Protein AF-A0A820NAS0-F1 (afdb_monomer)

pLDDT: mean 92.37, std 5.45, range [74.38, 97.69]

Radius of gyration: 17.06 Å; Cα contacts (8 Å, |Δi|>4): 99; chains: 1; bounding box: 38×30×44 Å

Secondary structure (DSSP, 8-state):
-HHHHHHHHHTSTTTS--GGGTT-HHHHHHHHHHTTTSS----EEEEE---S-TT--SS-TT---SHHHHHHHHH----TTTTSPEEEE--TT----S-PPGGG--------SSS----

Nearest PDB structures (foldseek):
  7jm5-assembly2_B  TM=9.654E-01  e=9.439E-09  Homo sapiens
  7jm5-assembly1_A  TM=9.600E-01  e=1.515E-08  Homo sapiens
  6cg1-assembly2_B  TM=9.622E-01  e=4.175E-08  Homo sapiens
  5f2w-assembly1_A  TM=9.639E-01  e=5.113E-08  Homo sapiens
  4lxl-assembly1_A  TM=9.499E-01  e=4.467E-08  Homo sapiens

Mean predicted aligned error: 4.17 Å

InterPro domains:
  IPR003347 JmjC domain [PF02373] (86-119)
  IPR003347 JmjC domain [PS51184] (53-119)

Organism: NCBI:txid433720

Solvent-accessible surface area (backbone atoms only — not comparable to full-atom values): 7901 Å² total; per-residue (Å²): 114,66,66,63,52,50,56,55,51,37,65,32,91,90,34,38,64,61,74,95,42,68,87,39,65,70,59,42,53,51,52,46,68,78,37,62,86,60,74,80,56,67,63,50,60,81,38,80,47,76,90,72,58,94,83,53,84,70,91,25,78,62,62,72,82,48,80,59,47,44,39,35,76,77,68,71,48,83,45,88,64,75,54,35,32,56,38,72,49,78,37,48,81,46,80,83,76,97,76,77,50,79,93,72,47,89,85,86,86,81,86,88,75,83,78,90,82,87,131

Sequence (119 aa):
HLFNQFQKLSSTNRYITPPSISRDVLKLEKKYWDNLTSIAPIYGADVSGSFYDKNQNIWNVNNLGTILNDLETEYGTKIEGVNTAYLYFGMWKATFAWHTEDMDLYSINYLHFGAPKQW

Foldseek 3Di:
DVVVVLVVVLCDPLFDQPPVCQPPVVVLVVVLVVCLVPRDFDKPWQAFDAPDDPPPPPPGQQCPPDVQCCCCVVVVDDDRVRNTDIDIDDHRSDDDDDDADVVNDDDDDDDPDDGDDDD

Structure (mmCIF, N/CA/C/O backbone):
d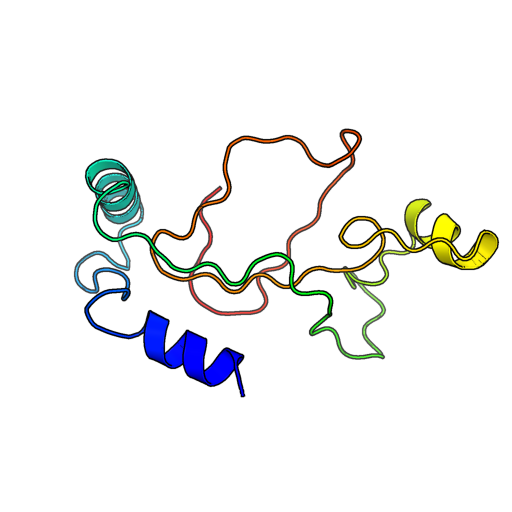ata_AF-A0A820NAS0-F1
#
_entry.id   AF-A0A820NAS0-F1
#
loop_
_atom_site.group_PDB
_atom_site.id
_atom_site.type_symbol
_atom_site.label_atom_id
_atom_site.label_alt_id
_atom_site.label_comp_id
_atom_site.label_asym_id
_atom_site.label_entity_id
_atom_site.label_seq_id
_atom_site.pdbx_PDB_ins_code
_atom_site.Cartn_x
_atom_site.Cartn_y
_atom_site.Cartn_z
_atom_site.occupancy
_atom_site.B_iso_or_equiv
_atom_site.auth_seq_id
_atom_site.auth_comp_id
_atom_site.auth_asym_id
_atom_site.auth_atom_id
_atom_site.pdbx_PDB_model_num
ATOM 1 N N . HIS A 1 1 ? 6.927 -16.711 4.937 1.00 75.12 1 HIS A N 1
ATOM 2 C CA . HIS A 1 1 ? 7.221 -17.501 3.716 1.00 75.12 1 HIS A CA 1
ATOM 3 C C . HIS A 1 1 ? 6.747 -16.784 2.447 1.00 75.12 1 HIS A C 1
ATOM 5 O O . HIS A 1 1 ? 7.579 -16.534 1.586 1.00 75.12 1 HIS A O 1
ATOM 11 N N . LEU A 1 2 ? 5.470 -16.379 2.360 1.00 83.75 2 LEU A N 1
ATOM 12 C CA . LEU A 1 2 ? 4.901 -15.656 1.206 1.00 83.75 2 LEU A CA 1
ATOM 13 C C . LEU A 1 2 ? 5.612 -14.330 0.883 1.00 83.75 2 LEU A C 1
ATOM 15 O O . LEU A 1 2 ? 5.981 -14.113 -0.265 1.00 8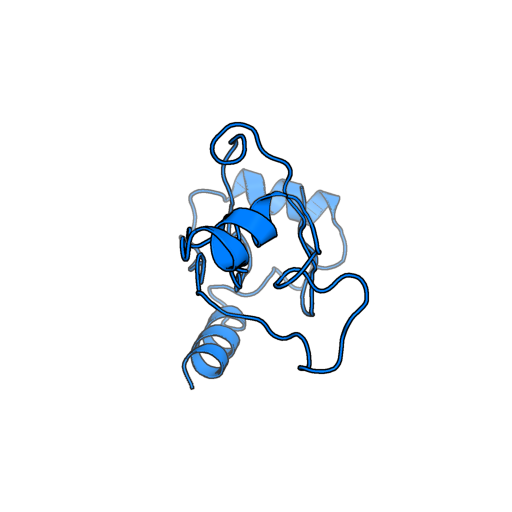3.75 2 LEU A O 1
ATOM 19 N N . PHE A 1 3 ? 5.909 -13.499 1.890 1.00 89.62 3 PHE A N 1
ATOM 20 C CA . PHE A 1 3 ? 6.659 -12.249 1.688 1.00 89.62 3 PHE A CA 1
ATOM 21 C C . PHE A 1 3 ? 8.007 -12.470 0.978 1.00 89.62 3 PHE A C 1
ATOM 23 O O . PHE A 1 3 ? 8.320 -11.791 0.007 1.00 89.62 3 PHE A O 1
ATOM 30 N N . ASN A 1 4 ? 8.777 -13.484 1.387 1.00 93.12 4 ASN A N 1
ATOM 31 C CA . ASN A 1 4 ? 10.070 -13.786 0.765 1.00 93.12 4 ASN A CA 1
ATOM 32 C C . ASN A 1 4 ? 9.919 -14.227 -0.699 1.00 93.12 4 ASN A C 1
ATOM 34 O O . ASN A 1 4 ? 10.806 -13.971 -1.511 1.00 93.12 4 ASN A O 1
ATOM 38 N N . GLN A 1 5 ? 8.824 -14.908 -1.050 1.00 95.50 5 GLN A N 1
ATOM 39 C CA . GLN A 1 5 ? 8.535 -15.258 -2.442 1.00 95.50 5 GLN A CA 1
ATOM 40 C C . GLN A 1 5 ? 8.157 -14.010 -3.251 1.00 95.50 5 GLN A C 1
ATOM 42 O O . GLN A 1 5 ? 8.688 -13.815 -4.344 1.00 95.50 5 GLN A O 1
ATOM 47 N N . PHE A 1 6 ? 7.317 -13.136 -2.686 1.00 96.19 6 PHE A N 1
ATOM 48 C CA . PHE A 1 6 ? 6.939 -11.860 -3.295 1.00 96.19 6 PHE A CA 1
ATOM 49 C C . PHE A 1 6 ? 8.163 -10.971 -3.556 1.00 96.19 6 PHE A C 1
ATOM 51 O O . PHE A 1 6 ? 8.352 -10.499 -4.673 1.00 96.19 6 PHE A O 1
ATOM 58 N N . GLN A 1 7 ? 9.046 -10.817 -2.566 1.00 96.25 7 GLN A N 1
ATOM 59 C CA . GLN A 1 7 ? 10.272 -10.022 -2.680 1.00 96.25 7 GLN A CA 1
ATOM 60 C C . GLN A 1 7 ? 11.224 -10.564 -3.761 1.00 96.25 7 GLN A C 1
ATOM 62 O O . GLN A 1 7 ? 11.851 -9.803 -4.504 1.00 96.25 7 GLN A O 1
ATOM 67 N N . LYS A 1 8 ? 11.341 -11.893 -3.877 1.00 96.94 8 LYS A N 1
ATOM 68 C CA . LYS A 1 8 ? 12.117 -12.519 -4.959 1.00 96.94 8 LYS A CA 1
ATOM 69 C C . LYS A 1 8 ? 11.499 -12.212 -6.320 1.00 96.94 8 LYS A C 1
ATOM 71 O O . LYS A 1 8 ? 12.225 -11.853 -7.243 1.00 96.94 8 LYS A O 1
ATOM 76 N N . LEU A 1 9 ? 10.175 -12.312 -6.436 1.00 96.88 9 LEU A N 1
ATOM 77 C CA . LEU A 1 9 ? 9.447 -12.046 -7.674 1.00 96.88 9 LEU A CA 1
ATOM 78 C C . LEU A 1 9 ? 9.579 -10.584 -8.120 1.00 96.88 9 LEU A C 1
ATOM 80 O O . LEU A 1 9 ? 9.887 -10.333 -9.288 1.00 96.88 9 LEU A O 1
ATOM 84 N N . SER A 1 10 ? 9.426 -9.637 -7.190 1.00 96.75 10 SER A N 1
ATOM 85 C CA . SER A 1 10 ? 9.540 -8.195 -7.453 1.00 96.75 10 SER A CA 1
ATOM 86 C C . SER A 1 10 ? 10.937 -7.776 -7.920 1.00 96.75 10 SER A C 1
ATOM 88 O O . SER A 1 10 ? 11.094 -6.715 -8.514 1.00 96.75 10 SER A O 1
ATOM 90 N N . SER A 1 11 ? 11.950 -8.608 -7.669 1.00 96.00 11 SER A N 1
ATOM 91 C CA . SER A 1 11 ? 13.344 -8.360 -8.050 1.00 96.00 11 SER A CA 1
ATOM 92 C C . SER A 1 11 ? 13.736 -9.016 -9.383 1.00 96.00 11 SER A C 1
ATOM 94 O O . SER A 1 11 ? 14.874 -8.882 -9.825 1.00 96.00 11 SER A O 1
ATOM 96 N N . THR A 1 12 ? 12.825 -9.746 -10.036 1.00 97.25 12 THR A N 1
ATOM 97 C CA . THR A 1 12 ? 13.089 -10.361 -11.348 1.00 97.25 12 THR A CA 1
ATOM 98 C C . THR A 1 12 ? 13.099 -9.317 -12.464 1.00 97.25 12 THR A C 1
ATOM 100 O O . THR A 1 12 ? 12.388 -8.320 -12.387 1.00 97.25 12 THR A O 1
ATOM 103 N N . ASN A 1 13 ? 13.807 -9.581 -13.569 1.00 94.94 13 ASN A N 1
ATOM 104 C CA . ASN A 1 13 ? 13.861 -8.678 -14.734 1.00 94.94 13 ASN A CA 1
ATOM 105 C C . ASN A 1 13 ? 12.481 -8.282 -15.290 1.00 94.94 13 ASN A C 1
ATOM 107 O O . ASN A 1 13 ? 12.355 -7.248 -15.938 1.00 94.94 13 ASN A O 1
ATOM 111 N N . ARG A 1 14 ? 11.452 -9.103 -15.049 1.00 94.94 14 ARG A N 1
ATOM 112 C CA . ARG A 1 14 ? 10.074 -8.836 -15.471 1.00 94.94 14 ARG A CA 1
ATOM 113 C C . ARG A 1 14 ? 9.392 -7.740 -14.646 1.00 94.94 14 ARG A C 1
ATOM 115 O O . ARG A 1 14 ? 8.563 -7.024 -15.196 1.00 94.94 14 ARG A O 1
ATOM 122 N N . TYR A 1 15 ? 9.708 -7.642 -13.354 1.00 96.50 15 TYR A N 1
ATOM 123 C CA . TYR A 1 15 ? 8.990 -6.798 -12.389 1.00 96.50 15 TYR A CA 1
ATOM 124 C C . TYR A 1 15 ? 9.875 -5.774 -11.676 1.00 96.50 15 TYR A C 1
ATOM 126 O O . TYR A 1 15 ? 9.361 -4.951 -10.926 1.00 96.50 15 TYR A O 1
ATOM 134 N N . ILE A 1 16 ? 11.189 -5.809 -11.883 1.00 96.06 16 ILE A N 1
ATOM 135 C CA . ILE A 1 16 ? 12.104 -4.858 -11.264 1.00 96.06 16 ILE A CA 1
ATOM 136 C C . ILE A 1 16 ? 11.876 -3.445 -11.814 1.00 96.06 16 ILE A C 1
ATOM 138 O O . ILE A 1 16 ? 11.636 -3.244 -13.008 1.00 96.06 16 ILE A O 1
ATOM 142 N N . THR A 1 17 ? 12.002 -2.445 -10.943 1.00 96.25 17 THR A N 1
ATOM 143 C CA . THR A 1 17 ? 12.057 -1.040 -11.355 1.00 96.25 17 THR A CA 1
ATOM 144 C C . THR A 1 17 ? 13.229 -0.838 -12.323 1.00 96.25 17 THR A C 1
ATOM 146 O O . THR A 1 17 ? 14.335 -1.279 -12.005 1.00 96.25 17 THR A O 1
ATOM 149 N N . PRO A 1 18 ? 13.046 -0.159 -13.473 1.00 95.00 18 PRO A N 1
ATOM 150 C CA . PRO A 1 18 ? 14.115 0.060 -14.445 1.00 95.00 18 PRO A CA 1
ATOM 151 C C . PRO A 1 18 ? 15.361 0.705 -13.802 1.00 95.00 18 PRO A C 1
ATOM 153 O O . PRO A 1 18 ? 15.315 1.886 -13.442 1.00 95.00 18 PRO A O 1
ATOM 156 N N . PRO A 1 19 ? 16.491 -0.022 -13.664 1.00 93.94 19 PRO A N 1
ATOM 157 C CA . PRO A 1 19 ? 17.608 0.450 -12.842 1.00 93.94 19 PRO A CA 1
ATOM 158 C C . PRO A 1 19 ? 18.227 1.754 -13.355 1.00 93.94 19 PRO A C 1
ATOM 160 O O . PRO A 1 19 ? 18.574 2.628 -12.561 1.00 93.94 19 PRO A O 1
ATOM 163 N N . SER A 1 20 ? 18.285 1.920 -14.681 1.00 95.25 20 SER A N 1
ATOM 164 C CA . SER A 1 20 ? 18.894 3.071 -15.362 1.00 95.25 20 SER A CA 1
ATOM 165 C C . SER A 1 20 ? 18.213 4.411 -15.085 1.00 95.25 20 SER A C 1
ATOM 167 O O . SER A 1 20 ? 18.848 5.451 -15.234 1.00 95.25 20 SER A O 1
ATOM 169 N N . ILE A 1 21 ? 16.941 4.399 -14.683 1.00 95.50 21 ILE A N 1
ATOM 170 C CA . ILE A 1 21 ? 16.161 5.610 -14.387 1.00 95.50 21 ILE A CA 1
ATOM 171 C C . ILE A 1 21 ? 15.630 5.628 -12.953 1.00 95.50 21 ILE A C 1
ATOM 173 O O . ILE A 1 21 ? 14.905 6.539 -12.587 1.00 95.50 21 ILE A O 1
ATOM 177 N N . SER A 1 22 ? 16.013 4.656 -12.121 1.00 93.06 22 SER A N 1
ATOM 178 C CA . SER A 1 22 ? 15.450 4.442 -10.779 1.00 93.06 22 SER A CA 1
ATOM 179 C C . SER A 1 22 ? 15.582 5.627 -9.808 1.00 93.06 22 SER A C 1
ATOM 181 O O . SER A 1 22 ? 14.856 5.685 -8.822 1.00 93.06 22 SER A O 1
ATOM 183 N N . ARG A 1 23 ? 16.497 6.569 -10.073 1.00 93.94 23 ARG A N 1
ATOM 184 C CA . ARG A 1 23 ? 16.723 7.780 -9.263 1.00 93.94 23 ARG A CA 1
ATOM 185 C C . ARG A 1 23 ? 16.102 9.048 -9.857 1.00 93.94 23 ARG A C 1
ATOM 187 O O . ARG A 1 23 ? 16.199 10.105 -9.246 1.00 93.94 23 ARG A O 1
ATOM 194 N N . ASP A 1 24 ? 15.511 8.959 -11.045 1.00 96.88 24 ASP A N 1
ATOM 195 C CA . ASP A 1 24 ? 14.920 10.088 -11.764 1.00 96.88 24 ASP A CA 1
ATOM 196 C C . ASP A 1 24 ? 13.396 9.947 -11.745 1.00 96.88 24 ASP A C 1
ATOM 198 O O . ASP A 1 24 ? 12.811 9.189 -12.523 1.00 96.88 24 ASP A O 1
ATOM 202 N N . VAL A 1 25 ? 12.764 10.656 -10.808 1.00 95.69 25 VAL A N 1
ATOM 203 C CA . VAL A 1 25 ? 11.325 10.546 -10.536 1.00 95.69 25 VAL A CA 1
ATOM 204 C C . VAL A 1 25 ? 10.494 10.895 -11.770 1.00 95.69 25 VAL A C 1
ATOM 206 O O . VAL A 1 25 ? 9.587 10.145 -12.112 1.00 95.69 25 VAL A O 1
ATOM 209 N N . LEU A 1 26 ? 10.849 11.958 -12.498 1.00 97.31 26 LEU A N 1
ATOM 210 C CA . LEU A 1 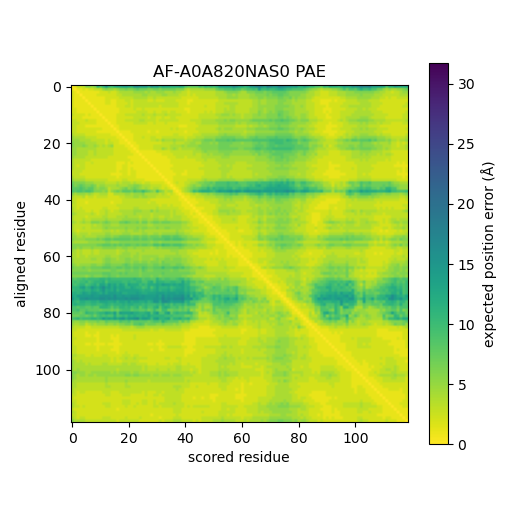26 ? 10.105 12.393 -13.686 1.00 97.31 26 LEU A CA 1
ATOM 211 C C . LEU A 1 26 ? 10.209 11.372 -14.825 1.00 97.31 26 LEU A C 1
ATOM 213 O O . LEU A 1 26 ? 9.233 11.102 -15.529 1.00 97.31 26 LEU A O 1
ATOM 217 N N . LYS A 1 27 ? 11.383 10.754 -15.008 1.00 97.69 27 LYS A N 1
ATOM 218 C CA . LYS A 1 27 ? 11.527 9.669 -15.991 1.00 97.69 27 LYS A CA 1
ATOM 219 C C . LYS A 1 27 ? 10.781 8.408 -15.572 1.00 97.69 27 LYS A C 1
ATOM 221 O O . LYS A 1 27 ? 10.245 7.731 -16.449 1.00 97.69 27 LYS A O 1
ATOM 226 N N . LEU A 1 28 ? 10.751 8.077 -14.280 1.00 97.00 28 LEU A N 1
ATOM 227 C CA . LEU A 1 28 ? 9.968 6.948 -13.772 1.00 97.00 28 LEU A CA 1
ATOM 228 C C . LEU A 1 28 ? 8.470 7.174 -13.952 1.00 97.00 28 LEU A C 1
ATOM 230 O O . LEU A 1 28 ? 7.797 6.277 -14.450 1.00 97.00 28 LEU A O 1
ATOM 234 N N . GLU A 1 29 ? 7.967 8.357 -13.612 1.00 97.56 29 GLU A N 1
ATOM 235 C CA . GLU A 1 29 ? 6.565 8.727 -13.807 1.00 97.56 29 GLU A CA 1
ATOM 236 C C . GLU A 1 29 ? 6.172 8.604 -15.282 1.00 97.56 29 GLU A C 1
ATOM 238 O O . GLU A 1 29 ? 5.230 7.885 -15.620 1.00 97.56 29 GLU A O 1
ATOM 243 N N . LYS A 1 30 ? 6.958 9.207 -16.182 1.00 97.38 30 LYS A N 1
ATOM 244 C CA . LYS A 1 30 ? 6.736 9.069 -17.625 1.00 97.38 30 LYS A CA 1
ATOM 245 C C . LYS A 1 30 ? 6.727 7.598 -18.057 1.00 97.38 30 LYS A C 1
ATOM 247 O O . LYS A 1 30 ? 5.815 7.156 -18.747 1.00 97.38 30 LYS A O 1
ATOM 252 N N . LYS A 1 31 ? 7.720 6.813 -17.621 1.00 96.50 31 LYS A N 1
ATOM 253 C CA . LYS A 1 31 ? 7.830 5.377 -17.933 1.00 96.50 31 LYS A CA 1
ATOM 254 C C . LYS A 1 31 ? 6.608 4.591 -17.448 1.00 96.50 31 LYS A C 1
ATOM 256 O O . LYS A 1 31 ? 6.187 3.669 -18.151 1.00 96.50 31 LYS A O 1
ATOM 261 N N . TYR A 1 32 ? 6.097 4.909 -16.259 1.00 96.62 32 TYR A N 1
ATOM 262 C CA . TYR A 1 32 ? 4.918 4.282 -15.669 1.00 96.62 32 TYR A CA 1
ATOM 263 C C . TYR A 1 32 ? 3.686 4.517 -16.547 1.00 96.62 32 TYR A C 1
ATOM 265 O O . TYR A 1 32 ? 3.067 3.541 -16.974 1.00 96.62 32 TYR A O 1
ATOM 273 N N . TRP A 1 33 ? 3.398 5.776 -16.892 1.00 96.81 33 TRP A N 1
ATOM 274 C CA . TRP A 1 33 ? 2.243 6.130 -17.720 1.00 96.81 33 TRP A CA 1
ATOM 275 C C . TRP A 1 33 ? 2.351 5.591 -19.151 1.00 96.81 33 TRP A C 1
ATOM 277 O O . TRP A 1 33 ? 1.391 5.002 -19.646 1.00 96.81 33 TRP A O 1
ATOM 287 N N . ASP A 1 34 ? 3.532 5.673 -19.773 1.00 96.31 34 ASP A N 1
ATOM 288 C CA . ASP A 1 34 ? 3.778 5.159 -21.131 1.00 96.31 34 ASP A CA 1
ATOM 289 C C . ASP A 1 34 ? 3.556 3.636 -21.244 1.00 96.31 34 ASP A C 1
ATOM 291 O O . ASP A 1 34 ? 3.326 3.115 -22.334 1.00 96.31 34 ASP A O 1
ATOM 295 N N . ASN A 1 35 ? 3.669 2.892 -20.137 1.00 92.88 35 ASN A N 1
ATOM 296 C CA . ASN A 1 35 ? 3.670 1.425 -20.137 1.00 92.88 35 ASN A CA 1
ATOM 297 C C . ASN A 1 35 ? 2.646 0.819 -19.177 1.00 92.88 35 ASN A C 1
ATOM 299 O O . ASN A 1 35 ? 2.815 -0.336 -18.776 1.00 92.88 35 ASN A O 1
ATOM 303 N N . LEU A 1 36 ? 1.607 1.560 -18.785 1.00 88.19 36 LEU A N 1
ATOM 304 C CA . LEU A 1 36 ? 0.673 1.136 -17.738 1.00 88.19 36 LEU A CA 1
ATOM 305 C C . LEU A 1 36 ? 0.079 -0.258 -18.010 1.00 88.19 36 LEU A C 1
ATOM 307 O O . LEU A 1 36 ? 0.104 -1.121 -17.133 1.00 88.19 36 LEU A O 1
ATOM 311 N N . THR A 1 37 ? -0.328 -0.531 -19.250 1.00 89.69 37 THR A N 1
ATOM 312 C CA . THR A 1 37 ? -0.924 -1.811 -19.677 1.00 89.69 37 THR A CA 1
ATOM 313 C C . THR A 1 37 ? 0.103 -2.911 -19.984 1.00 89.69 37 THR A C 1
ATOM 315 O O . THR A 1 37 ? -0.246 -4.089 -20.062 1.00 89.69 37 THR A O 1
ATOM 318 N N . SER A 1 38 ? 1.384 -2.562 -20.123 1.00 88.50 38 SER A N 1
ATOM 319 C CA . SER A 1 38 ? 2.460 -3.495 -20.475 1.00 88.50 38 SER A CA 1
ATOM 320 C C . SER A 1 38 ? 2.979 -4.233 -19.246 1.00 88.50 38 SER A C 1
ATOM 322 O O . SER A 1 38 ? 3.632 -3.619 -18.411 1.00 88.50 38 SER A O 1
ATOM 324 N N . ILE A 1 39 ? 2.771 -5.550 -19.163 1.00 89.56 39 ILE A N 1
ATOM 325 C CA . ILE A 1 39 ? 3.089 -6.387 -17.989 1.00 89.56 39 ILE A CA 1
ATOM 326 C C . ILE A 1 39 ? 2.284 -5.930 -16.762 1.00 89.56 39 ILE A C 1
ATOM 328 O O . ILE A 1 39 ? 2.581 -4.916 -16.125 1.00 89.56 39 ILE A O 1
ATOM 332 N N . ALA A 1 40 ? 1.265 -6.718 -16.420 1.00 93.88 40 ALA A N 1
ATOM 333 C CA . ALA A 1 40 ? 0.480 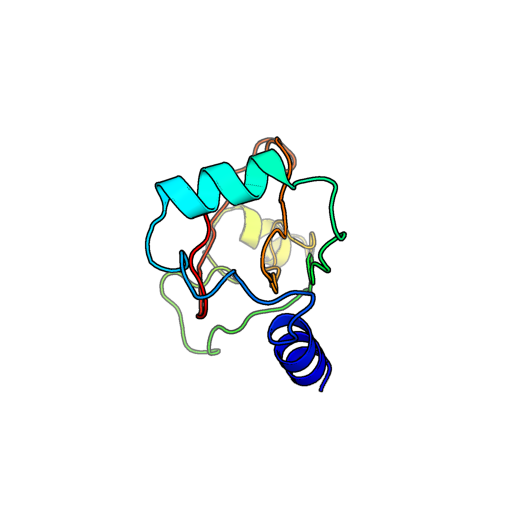-6.512 -15.212 1.00 93.88 40 ALA A CA 1
ATOM 334 C C . ALA A 1 40 ? 1.343 -6.805 -13.968 1.00 93.88 40 ALA A C 1
ATOM 336 O O . ALA A 1 40 ? 1.899 -7.906 -13.881 1.00 93.88 40 ALA A O 1
ATOM 337 N N . PRO A 1 41 ? 1.493 -5.850 -13.035 1.00 95.62 41 PRO A N 1
ATOM 338 C CA . PRO A 1 41 ? 2.181 -6.078 -11.770 1.00 95.62 41 PRO A CA 1
ATOM 339 C C . PRO A 1 41 ? 1.331 -6.960 -10.848 1.00 95.62 41 PRO A C 1
ATOM 341 O O . PRO A 1 41 ? 0.123 -7.097 -11.034 1.00 95.62 41 PRO A O 1
ATOM 344 N N . ILE A 1 42 ? 1.960 -7.528 -9.822 1.00 96.19 42 ILE A N 1
ATOM 345 C CA . ILE A 1 42 ? 1.255 -8.211 -8.733 1.00 96.19 42 ILE A CA 1
ATOM 346 C C . ILE A 1 42 ? 1.273 -7.291 -7.517 1.00 96.19 42 ILE A C 1
ATOM 348 O O . ILE A 1 42 ? 2.316 -6.735 -7.179 1.00 96.19 42 ILE A O 1
ATOM 352 N N . TYR A 1 43 ? 0.134 -7.146 -6.848 1.00 95.75 43 TYR A N 1
ATOM 353 C CA . TYR A 1 43 ? 0.011 -6.303 -5.666 1.00 95.75 43 TYR A CA 1
ATOM 354 C C . TYR A 1 43 ? -0.507 -7.135 -4.493 1.00 95.75 43 TYR A C 1
ATOM 356 O O . TYR A 1 43 ? -1.591 -7.706 -4.573 1.00 95.75 43 TYR A O 1
ATOM 364 N N . GLY A 1 44 ? 0.294 -7.258 -3.430 1.00 94.62 44 GLY A N 1
ATOM 365 C CA . GLY A 1 44 ? -0.121 -7.921 -2.193 1.00 94.62 44 GLY A CA 1
ATOM 366 C C . GLY A 1 44 ? -0.871 -6.937 -1.305 1.00 94.62 44 GLY A C 1
ATOM 367 O O . GLY A 1 44 ? -0.293 -6.450 -0.338 1.00 94.62 44 GLY A O 1
ATOM 368 N N . ALA A 1 45 ? -2.089 -6.583 -1.703 1.00 93.12 45 ALA A N 1
ATOM 369 C CA . ALA A 1 45 ? -2.948 -5.631 -1.006 1.00 93.12 45 ALA A CA 1
ATOM 370 C C . ALA A 1 45 ? -3.826 -6.309 0.056 1.00 93.12 45 ALA A C 1
ATOM 372 O O . ALA A 1 45 ? -3.981 -7.531 0.036 1.00 93.12 45 ALA A O 1
ATOM 373 N N . ASP A 1 46 ? -4.375 -5.491 0.957 1.00 90.94 46 ASP A N 1
ATOM 374 C CA . ASP A 1 46 ? -5.441 -5.848 1.905 1.00 90.94 46 ASP A CA 1
ATOM 375 C C . ASP A 1 46 ? -5.106 -7.061 2.787 1.00 90.94 46 ASP A C 1
ATOM 377 O O . ASP A 1 46 ? -5.937 -7.916 3.091 1.00 90.94 46 ASP A O 1
ATOM 381 N N . VAL A 1 47 ? -3.839 -7.162 3.200 1.00 91.88 47 VAL A N 1
ATOM 382 C CA . VAL A 1 47 ? -3.391 -8.217 4.111 1.00 91.88 47 VAL A CA 1
ATOM 383 C C . VAL A 1 47 ? -3.614 -7.750 5.545 1.00 91.88 47 VAL A C 1
ATOM 385 O O . VAL A 1 47 ? -2.862 -6.905 6.031 1.00 91.88 47 VAL A O 1
ATOM 388 N N . SER A 1 48 ? -4.613 -8.306 6.237 1.00 91.12 48 SER A N 1
ATOM 389 C CA . SER A 1 48 ? -4.881 -7.994 7.648 1.00 91.12 48 SER A CA 1
ATOM 390 C C . SER A 1 48 ? -3.640 -8.238 8.511 1.00 91.12 48 SER A C 1
ATOM 392 O O . SER A 1 48 ? -3.079 -9.341 8.527 1.00 91.12 48 SER A O 1
ATOM 394 N N . GLY A 1 49 ? -3.194 -7.214 9.240 1.00 91.38 49 GLY A N 1
ATOM 395 C CA . GLY A 1 49 ? -2.045 -7.333 10.132 1.00 91.38 49 GLY A CA 1
ATOM 396 C C . GLY A 1 49 ? -1.309 -6.023 10.386 1.00 91.38 49 GLY A C 1
ATOM 397 O O . GLY A 1 49 ? -1.632 -4.970 9.852 1.00 91.38 49 GLY A O 1
ATOM 398 N N . SER A 1 50 ? -0.273 -6.102 11.218 1.00 92.94 50 SER A N 1
ATOM 399 C CA . SER A 1 50 ? 0.558 -4.958 11.584 1.00 92.94 50 SER A CA 1
ATOM 400 C C . SER A 1 50 ? 2.005 -5.390 11.802 1.00 92.94 50 SER A C 1
ATOM 402 O O . SER A 1 50 ? 2.263 -6.479 12.316 1.00 92.94 50 SER A O 1
ATOM 404 N N . PHE A 1 51 ? 2.947 -4.525 11.420 1.00 93.50 51 PHE A N 1
ATOM 405 C CA . PHE A 1 51 ? 4.372 -4.672 11.737 1.00 93.50 51 PHE A CA 1
ATOM 406 C C . PHE A 1 51 ? 4.804 -3.856 12.959 1.00 93.50 51 PHE A C 1
ATOM 408 O O . PHE A 1 51 ? 5.990 -3.818 13.275 1.00 93.50 51 PHE A O 1
ATOM 415 N N . TYR A 1 52 ? 3.869 -3.189 13.634 1.00 94.56 52 TYR A N 1
ATOM 416 C CA . TYR A 1 52 ? 4.170 -2.458 14.857 1.00 94.56 52 TYR A CA 1
ATOM 417 C C . TYR A 1 52 ? 4.460 -3.421 16.010 1.00 94.56 52 TYR A C 1
ATOM 419 O O . TYR A 1 52 ? 3.734 -4.396 16.224 1.00 94.56 52 TYR A O 1
ATOM 427 N N . ASP A 1 53 ? 5.493 -3.110 16.790 1.00 93.75 53 ASP A N 1
ATOM 428 C CA . ASP A 1 53 ? 5.757 -3.812 18.040 1.00 93.75 53 ASP A CA 1
ATOM 429 C C . ASP A 1 53 ? 4.621 -3.580 19.044 1.00 93.75 53 ASP A C 1
ATOM 431 O O . ASP A 1 53 ? 3.995 -2.518 19.090 1.00 93.75 53 ASP A O 1
ATOM 435 N N . LYS A 1 54 ? 4.373 -4.572 19.905 1.00 88.69 54 LYS A N 1
ATOM 436 C CA . LYS A 1 54 ? 3.272 -4.531 20.886 1.00 88.69 54 LYS A CA 1
ATOM 437 C C . LYS A 1 54 ? 3.369 -3.372 21.882 1.00 88.69 54 LYS A C 1
ATOM 439 O O . LYS A 1 54 ? 2.362 -3.001 22.470 1.00 88.69 54 LYS A O 1
ATOM 444 N N . ASN A 1 55 ? 4.569 -2.846 22.112 1.00 93.19 55 ASN A N 1
ATOM 445 C CA . ASN A 1 55 ? 4.836 -1.736 23.027 1.00 93.19 55 ASN A CA 1
ATOM 446 C C . A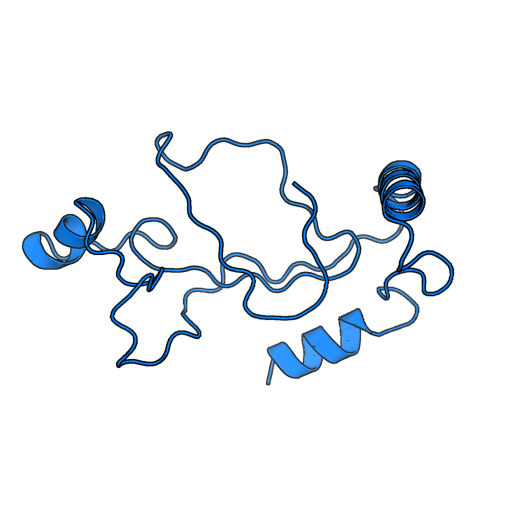SN A 1 55 ? 4.885 -0.367 22.323 1.00 93.19 55 ASN A C 1
ATOM 448 O O . ASN A 1 55 ? 5.156 0.636 22.986 1.00 93.19 55 ASN A O 1
ATOM 452 N N . GLN A 1 56 ? 4.636 -0.300 21.011 1.00 94.75 56 GLN A N 1
ATOM 453 C CA . GLN A 1 56 ? 4.583 0.965 20.289 1.00 94.75 56 GLN A CA 1
ATOM 454 C C . GLN A 1 56 ? 3.229 1.645 20.515 1.00 94.75 56 GLN A C 1
ATOM 456 O O . GLN A 1 56 ? 2.225 1.279 19.907 1.00 94.75 56 GLN A O 1
ATOM 461 N N . ASN A 1 57 ? 3.227 2.666 21.373 1.00 90.75 57 ASN A N 1
ATOM 462 C CA . ASN A 1 57 ? 2.013 3.381 21.793 1.00 90.75 57 ASN A CA 1
ATOM 463 C C . ASN A 1 57 ? 1.827 4.741 21.099 1.00 90.75 57 ASN A C 1
ATOM 465 O O . ASN A 1 57 ? 0.862 5.447 21.364 1.00 90.75 57 ASN A O 1
ATOM 469 N N . ILE A 1 58 ? 2.768 5.141 20.241 1.00 94.25 58 ILE A N 1
ATOM 470 C CA . ILE A 1 58 ? 2.769 6.438 19.558 1.00 94.25 58 ILE A CA 1
ATOM 471 C C . ILE A 1 58 ? 2.642 6.178 18.057 1.00 94.25 58 ILE A C 1
ATOM 473 O O . ILE A 1 58 ? 3.462 5.448 17.501 1.00 94.25 58 ILE A O 1
ATOM 477 N N . TRP A 1 59 ? 1.633 6.770 17.403 1.00 94.19 59 TRP A N 1
ATOM 478 C CA . TRP A 1 59 ? 1.394 6.619 15.955 1.00 94.19 59 TRP A CA 1
ATOM 479 C C . TRP A 1 59 ? 1.333 5.150 15.495 1.00 94.19 59 TRP A C 1
ATOM 481 O O . TRP A 1 59 ? 1.854 4.784 14.440 1.00 94.19 59 TRP A O 1
ATOM 491 N N . ASN A 1 60 ? 0.714 4.290 16.309 1.00 93.62 60 ASN A N 1
ATOM 492 C CA . ASN A 1 60 ? 0.454 2.903 15.950 1.00 93.62 60 ASN A CA 1
ATOM 493 C C . ASN A 1 60 ? -0.810 2.842 15.093 1.00 93.62 60 ASN A C 1
ATOM 495 O O . ASN A 1 60 ? -1.909 2.993 15.611 1.00 93.62 60 ASN A O 1
ATOM 499 N N . VAL A 1 61 ? -0.661 2.618 13.787 1.00 92.50 61 VAL A N 1
ATOM 500 C CA . VAL A 1 61 ? -1.799 2.603 12.846 1.00 92.50 61 VAL A CA 1
ATOM 501 C C . VAL A 1 61 ? -2.835 1.533 13.207 1.00 92.50 61 VAL A C 1
ATOM 503 O O . VAL A 1 61 ? -4.019 1.715 12.957 1.00 92.50 61 VAL A O 1
ATOM 506 N N . ASN A 1 62 ? -2.421 0.447 13.864 1.00 89.31 62 ASN A N 1
ATOM 507 C CA . ASN A 1 62 ? -3.342 -0.591 14.323 1.00 89.31 62 ASN A CA 1
ATOM 508 C C . ASN A 1 62 ? -4.107 -0.207 15.605 1.00 89.31 62 ASN A C 1
ATOM 510 O O . ASN A 1 62 ? -5.020 -0.921 16.004 1.00 89.31 62 ASN A O 1
ATOM 514 N N . ASN A 1 63 ? -3.712 0.868 16.288 1.00 89.31 63 ASN A N 1
ATOM 515 C CA . ASN A 1 63 ? -4.384 1.382 17.477 1.00 89.31 63 ASN A CA 1
ATOM 516 C C . ASN A 1 63 ? -4.102 2.885 17.640 1.00 89.31 63 ASN A C 1
ATOM 518 O O . ASN A 1 63 ? -3.205 3.287 18.386 1.00 89.31 63 ASN A O 1
ATOM 522 N N . LEU A 1 64 ? -4.852 3.710 16.908 1.00 90.06 64 LEU A N 1
ATOM 523 C CA . LEU A 1 64 ? -4.666 5.164 16.880 1.00 90.06 64 LEU A CA 1
ATOM 524 C C . LEU A 1 64 ? -5.376 5.888 18.033 1.00 90.06 64 LEU A C 1
ATOM 526 O O . LEU A 1 64 ? -5.120 7.071 18.244 1.00 90.06 64 LEU A O 1
ATOM 530 N N . GLY A 1 65 ? -6.251 5.199 18.773 1.00 86.75 65 GLY A N 1
ATOM 531 C CA . GLY A 1 65 ? -7.031 5.791 19.863 1.00 86.75 65 GLY A CA 1
ATOM 532 C C . GLY A 1 65 ? -8.073 6.801 19.375 1.00 86.75 65 GLY A C 1
ATOM 533 O O . GLY A 1 65 ? -8.312 7.808 20.036 1.00 86.75 65 GLY A O 1
ATOM 534 N N . THR A 1 66 ? -8.645 6.572 18.191 1.00 89.69 66 THR A N 1
ATOM 535 C CA . THR A 1 66 ? -9.736 7.397 17.645 1.00 89.69 66 THR A CA 1
ATOM 536 C C . THR A 1 66 ? -11.095 6.822 18.036 1.00 89.69 66 THR A C 1
ATOM 538 O O . THR A 1 66 ? -11.180 5.667 18.445 1.00 89.69 66 THR A O 1
ATOM 541 N N . ILE A 1 67 ? -12.175 7.568 17.784 1.00 88.62 67 ILE A N 1
ATOM 542 C CA . ILE A 1 67 ? -13.554 7.086 17.986 1.00 88.62 67 ILE A CA 1
ATOM 543 C C . ILE A 1 67 ? -13.885 5.800 17.203 1.00 88.62 67 ILE A C 1
ATOM 545 O O . ILE A 1 67 ? -14.819 5.085 17.546 1.00 88.62 67 ILE A O 1
ATOM 549 N N . LEU A 1 68 ? -13.126 5.471 16.149 1.00 87.31 68 LEU A N 1
ATOM 550 C CA . LEU A 1 68 ? -13.302 4.220 15.402 1.00 87.31 68 LEU A CA 1
ATOM 551 C C . LEU A 1 68 ? -12.751 3.005 16.163 1.00 87.31 68 LEU A C 1
ATOM 553 O O . LEU A 1 68 ? -13.209 1.883 15.941 1.00 87.31 68 LEU A O 1
ATOM 557 N N . ASN A 1 69 ? -11.789 3.211 17.068 1.00 83.38 69 ASN A N 1
ATOM 558 C CA . ASN A 1 69 ? -11.316 2.162 17.969 1.00 83.38 69 ASN A CA 1
ATOM 559 C C . ASN A 1 69 ? -12.376 1.834 19.034 1.00 83.38 69 ASN A C 1
ATOM 561 O O . ASN A 1 69 ? -12.493 0.671 19.420 1.00 83.38 69 ASN A O 1
ATOM 565 N N . ASP A 1 70 ? -13.201 2.811 19.421 1.00 84.94 70 ASP A N 1
ATOM 566 C CA . ASP A 1 70 ? -14.288 2.615 20.389 1.00 84.94 70 ASP A CA 1
ATOM 567 C C . ASP A 1 70 ? -15.370 1.651 19.866 1.00 84.94 70 ASP A C 1
ATOM 569 O O . ASP A 1 70 ? -15.970 0.899 20.631 1.00 84.94 70 ASP A O 1
ATOM 573 N N . LEU A 1 71 ? -15.556 1.563 18.541 1.00 83.00 71 LEU A N 1
ATOM 574 C CA . LEU A 1 71 ? -16.433 0.559 17.919 1.00 83.00 71 LEU A CA 1
ATOM 575 C C . LEU A 1 71 ? -16.008 -0.882 18.241 1.00 83.00 71 LEU A C 1
ATOM 577 O O . LEU A 1 71 ? -16.859 -1.757 18.424 1.00 83.00 71 LEU A O 1
ATOM 581 N N . GLU A 1 72 ? -14.701 -1.139 18.332 1.00 81.69 72 GLU A N 1
ATOM 582 C CA . GLU A 1 72 ? -14.197 -2.451 18.734 1.00 81.69 72 GLU A CA 1
ATOM 583 C C . GLU A 1 72 ? -14.307 -2.639 20.250 1.00 81.69 72 GLU A C 1
ATOM 585 O O . GLU A 1 72 ? -14.770 -3.687 20.700 1.00 81.69 72 GLU A O 1
ATOM 590 N N . THR A 1 73 ? -13.891 -1.649 21.044 1.00 79.06 73 THR A N 1
ATOM 591 C CA . THR A 1 73 ? -13.782 -1.803 22.503 1.00 79.06 73 THR A CA 1
ATOM 592 C C . THR A 1 73 ? -15.135 -1.785 23.215 1.00 79.06 73 THR A C 1
ATOM 594 O O . THR A 1 73 ? -15.316 -2.544 24.167 1.00 79.06 73 THR A O 1
ATOM 597 N N . GLU A 1 74 ? -16.092 -0.976 22.756 1.00 84.69 74 GLU A N 1
ATOM 598 C CA . GLU A 1 74 ? -17.414 -0.831 23.379 1.00 84.69 74 GLU A CA 1
ATOM 599 C C . GLU A 1 74 ? -18.464 -1.757 22.756 1.00 84.69 74 GLU A C 1
ATOM 601 O O . GLU A 1 74 ? -19.303 -2.314 23.466 1.00 84.69 74 GLU A O 1
ATOM 606 N N . TYR A 1 75 ? -18.412 -1.949 21.434 1.00 84.69 75 TYR A N 1
ATOM 607 C CA . TYR A 1 75 ? -19.442 -2.679 20.682 1.00 84.69 75 TYR A CA 1
ATOM 608 C C . TYR A 1 75 ? -18.946 -4.008 20.100 1.00 84.69 75 TYR A C 1
ATOM 610 O O . TYR A 1 75 ? -19.707 -4.703 19.423 1.00 84.69 75 TYR A O 1
ATOM 618 N N . GLY A 1 76 ? -17.680 -4.379 20.326 1.00 81.81 76 GLY A N 1
ATOM 619 C CA . GLY A 1 76 ? -17.103 -5.635 19.833 1.00 81.81 76 GLY A CA 1
ATOM 620 C C . GLY A 1 76 ? -17.028 -5.734 18.307 1.00 81.81 76 GLY A C 1
ATOM 621 O O . GLY A 1 76 ? -16.903 -6.838 17.775 1.00 81.81 76 GLY A O 1
ATOM 622 N N . THR A 1 77 ? -17.144 -4.613 17.588 1.00 84.19 77 THR A N 1
ATOM 623 C CA . THR A 1 77 ? -17.274 -4.596 16.127 1.00 84.19 77 THR A CA 1
ATOM 624 C C . THR A 1 77 ? -15.929 -4.325 15.458 1.00 84.19 77 THR A C 1
ATOM 626 O O . THR A 1 77 ? -15.341 -3.254 15.611 1.00 84.19 77 THR A O 1
ATOM 629 N N . LYS A 1 78 ? -15.458 -5.298 14.672 1.00 79.12 78 LYS A N 1
ATOM 630 C CA . LYS A 1 78 ? -14.261 -5.180 13.830 1.00 79.12 78 LYS A CA 1
ATOM 631 C C . LYS A 1 78 ? -14.649 -4.968 12.382 1.00 79.12 78 LYS A C 1
ATOM 633 O O . LYS A 1 78 ? -15.410 -5.761 11.831 1.00 79.12 78 LYS A O 1
ATOM 638 N N . ILE A 1 79 ? -14.084 -3.936 11.777 1.00 80.12 79 ILE A N 1
ATOM 639 C CA . ILE A 1 79 ? -14.235 -3.639 10.359 1.00 80.12 79 ILE A CA 1
ATOM 640 C C . ILE A 1 79 ? -12.826 -3.666 9.765 1.00 80.12 79 ILE A C 1
ATOM 642 O O . ILE A 1 79 ? -11.993 -2.805 10.071 1.00 80.12 79 ILE A O 1
ATOM 646 N N . GLU A 1 80 ? -12.535 -4.710 8.983 1.00 80.12 80 GLU A N 1
ATOM 647 C CA . GLU A 1 80 ? -11.206 -4.903 8.400 1.00 80.12 80 GLU A CA 1
ATOM 648 C C . GLU A 1 80 ? -10.825 -3.712 7.513 1.00 80.12 80 GLU A C 1
ATOM 650 O O . GLU A 1 80 ? -11.604 -3.299 6.658 1.00 80.12 80 GLU A O 1
ATOM 655 N N . GLY A 1 81 ? -9.649 -3.127 7.757 1.00 74.38 81 GLY A N 1
ATOM 656 C CA . GLY A 1 81 ? -9.170 -1.942 7.037 1.00 74.38 81 GLY A CA 1
ATOM 657 C C . GLY A 1 81 ? -9.672 -0.594 7.536 1.00 74.38 81 GLY A C 1
ATOM 658 O O . GLY A 1 81 ? -9.102 0.423 7.155 1.00 74.38 81 GLY A O 1
ATOM 659 N N . VAL A 1 82 ? -10.691 -0.568 8.401 1.00 80.56 82 VAL A N 1
ATOM 660 C CA . VAL A 1 82 ? -11.249 0.680 8.950 1.00 80.56 82 VAL A CA 1
ATOM 661 C C . VAL A 1 82 ? -10.760 0.912 10.376 1.00 80.56 82 VAL A C 1
ATOM 663 O O . VAL A 1 82 ? -10.163 1.946 10.665 1.00 80.56 82 VAL A O 1
ATOM 666 N N . ASN A 1 83 ? -10.966 -0.055 11.278 1.00 80.81 83 ASN A N 1
ATOM 667 C CA . ASN A 1 83 ? -10.453 0.015 12.655 1.00 80.81 83 ASN A CA 1
ATOM 668 C C . ASN A 1 83 ? -9.364 -1.025 12.958 1.00 80.81 83 ASN A C 1
ATOM 670 O O . ASN A 1 83 ? -8.930 -1.165 14.099 1.00 80.81 83 ASN A O 1
ATOM 674 N N . THR A 1 84 ? -8.878 -1.704 11.919 1.00 83.88 84 THR A N 1
ATOM 675 C CA . THR A 1 84 ? -7.719 -2.604 11.951 1.00 83.88 84 THR A CA 1
ATOM 676 C C . THR A 1 84 ? -6.796 -2.283 10.778 1.00 83.88 84 THR A C 1
ATOM 678 O O . THR A 1 84 ? -7.253 -1.817 9.735 1.00 83.88 84 THR A O 1
ATOM 681 N N . ALA A 1 85 ? -5.490 -2.503 10.939 1.00 88.56 85 ALA A N 1
ATOM 682 C CA . ALA A 1 85 ? -4.525 -2.150 9.903 1.00 88.56 85 ALA A CA 1
ATOM 683 C C . ALA A 1 85 ? -4.471 -3.186 8.764 1.00 88.56 85 ALA A C 1
ATOM 685 O O . ALA A 1 85 ? -4.488 -4.399 8.998 1.00 88.56 85 ALA A O 1
ATOM 686 N N . TYR A 1 86 ? -4.308 -2.684 7.536 1.00 93.62 86 TYR A N 1
ATOM 687 C CA . TYR A 1 86 ? -3.889 -3.473 6.380 1.00 93.62 86 TYR A CA 1
ATOM 688 C C . TYR A 1 86 ? -2.412 -3.262 6.057 1.00 93.62 86 TYR A C 1
ATOM 690 O O . TYR A 1 86 ? -1.869 -2.156 6.133 1.00 93.62 86 TYR A O 1
ATOM 698 N N . LEU A 1 87 ? -1.769 -4.344 5.625 1.00 94.62 87 LEU A N 1
ATOM 699 C CA . LEU A 1 87 ? -0.436 -4.338 5.048 1.00 94.62 87 LEU A CA 1
ATOM 700 C C . LEU A 1 87 ? -0.526 -4.387 3.523 1.00 94.62 87 LEU A C 1
ATOM 702 O O . LEU A 1 87 ? -1.263 -5.186 2.946 1.00 94.62 87 LEU A O 1
ATOM 706 N N . TYR A 1 88 ? 0.304 -3.565 2.881 1.00 96.06 88 TYR A N 1
ATOM 707 C CA . TYR A 1 88 ? 0.414 -3.484 1.430 1.00 96.06 88 TYR A CA 1
ATOM 708 C C . TYR A 1 88 ? 1.840 -3.805 0.987 1.00 96.06 88 TYR A C 1
ATOM 710 O O . TYR A 1 88 ? 2.795 -3.111 1.345 1.00 96.06 88 TYR A O 1
ATOM 718 N N . PHE A 1 89 ? 1.986 -4.829 0.150 1.00 96.88 89 PHE A N 1
ATOM 719 C CA . PHE A 1 89 ? 3.253 -5.223 -0.461 1.00 96.88 89 PHE A CA 1
ATOM 720 C C . PHE A 1 89 ? 3.258 -4.825 -1.937 1.00 96.88 89 PHE A C 1
ATOM 722 O O . PHE A 1 89 ? 2.618 -5.466 -2.772 1.00 96.88 89 PHE A O 1
ATOM 729 N N . GLY A 1 90 ? 3.971 -3.742 -2.253 1.00 96.94 90 GLY A N 1
ATOM 730 C CA . GLY A 1 90 ? 4.080 -3.192 -3.605 1.00 96.94 90 GLY A CA 1
ATOM 731 C C . GLY A 1 90 ? 5.293 -3.700 -4.387 1.00 96.94 90 GLY A C 1
ATOM 732 O O . GLY A 1 90 ? 6.335 -4.027 -3.819 1.00 96.94 90 GLY A O 1
ATOM 733 N N . MET A 1 91 ? 5.168 -3.706 -5.713 1.00 97.31 91 MET A N 1
ATOM 734 C CA . MET A 1 91 ? 6.287 -3.805 -6.656 1.00 97.31 91 MET A CA 1
ATOM 735 C C . MET A 1 91 ? 6.164 -2.709 -7.719 1.00 97.31 91 MET A C 1
ATOM 737 O O . MET A 1 91 ? 5.199 -1.943 -7.713 1.00 97.31 91 MET A O 1
ATOM 741 N N . TRP A 1 92 ? 7.132 -2.620 -8.635 1.00 97.06 92 TRP A N 1
ATOM 742 C CA . TRP A 1 92 ? 7.085 -1.649 -9.727 1.00 97.06 92 TRP A CA 1
ATOM 743 C C . TRP A 1 92 ? 5.746 -1.719 -10.476 1.00 97.06 92 TRP A C 1
ATOM 745 O O . TRP A 1 92 ? 5.275 -2.801 -10.825 1.00 97.06 92 TRP A O 1
ATOM 755 N N . LYS A 1 93 ? 5.159 -0.544 -10.720 1.00 96.25 93 LYS A N 1
ATOM 756 C CA . LYS A 1 93 ? 3.833 -0.322 -11.315 1.00 96.25 93 LYS A CA 1
ATOM 757 C C . LYS A 1 93 ? 2.612 -0.781 -10.515 1.00 96.25 93 LYS A C 1
ATOM 759 O O . LYS A 1 93 ? 1.518 -0.623 -11.039 1.00 96.25 93 LYS A O 1
ATOM 764 N N . ALA A 1 94 ? 2.734 -1.342 -9.311 1.00 96.81 94 ALA A N 1
ATOM 765 C CA . ALA A 1 94 ? 1.542 -1.607 -8.502 1.00 96.81 94 ALA A CA 1
ATOM 766 C C . ALA A 1 94 ? 0.775 -0.292 -8.255 1.00 96.81 94 ALA A C 1
ATOM 768 O O . ALA A 1 94 ? 1.381 0.711 -7.876 1.00 96.81 94 ALA A O 1
ATOM 769 N N . THR A 1 95 ? -0.538 -0.306 -8.490 1.00 96.44 95 THR A N 1
ATOM 770 C CA . THR A 1 95 ? -1.374 0.900 -8.572 1.00 96.44 95 THR A CA 1
ATOM 771 C C . THR A 1 95 ? -2.534 0.814 -7.592 1.00 96.44 95 THR A C 1
ATOM 773 O O . THR A 1 95 ? -3.159 -0.237 -7.465 1.00 96.44 95 THR A O 1
ATOM 776 N N . PHE A 1 96 ? -2.855 1.939 -6.959 1.00 96.44 96 PHE A N 1
ATOM 777 C CA . PHE A 1 96 ? -4.155 2.193 -6.345 1.00 96.44 96 PHE A CA 1
ATOM 778 C C . PHE A 1 96 ? -4.885 3.219 -7.219 1.00 96.44 96 PHE A C 1
ATOM 780 O O . PHE A 1 96 ? -4.276 4.177 -7.694 1.00 96.44 96 PHE A O 1
ATOM 787 N N . ALA A 1 97 ? -6.151 2.953 -7.533 1.00 96.31 97 ALA A N 1
ATOM 788 C CA . ALA A 1 97 ? -6.938 3.813 -8.412 1.00 96.31 97 ALA A CA 1
ATOM 789 C C . ALA A 1 97 ? -7.431 5.060 -7.666 1.00 96.31 97 ALA A C 1
ATOM 791 O O . ALA A 1 97 ? -7.360 5.130 -6.441 1.00 96.31 97 ALA A O 1
ATOM 792 N N . TRP A 1 98 ? -7.970 6.027 -8.404 1.00 97.69 98 TRP A N 1
ATOM 793 C CA . TRP A 1 98 ? -8.706 7.144 -7.817 1.00 97.69 98 TRP A CA 1
ATOM 794 C C . TRP A 1 98 ? -9.884 6.625 -6.984 1.00 97.69 98 TRP A C 1
ATOM 796 O O . TRP A 1 98 ? -10.737 5.916 -7.516 1.00 97.69 98 TRP A O 1
ATOM 806 N N . HIS A 1 99 ? -9.920 6.975 -5.700 1.00 96.50 99 HIS A N 1
ATOM 807 C CA . HIS A 1 99 ? -11.007 6.654 -4.774 1.00 96.50 99 HIS A CA 1
ATOM 808 C C . HIS A 1 99 ? -11.027 7.650 -3.605 1.00 96.50 99 HIS A C 1
ATOM 810 O O . HIS A 1 99 ? -10.048 8.368 -3.385 1.00 96.50 99 HIS A O 1
ATOM 816 N N . THR A 1 100 ? -12.146 7.693 -2.884 1.00 96.19 100 THR A N 1
ATOM 817 C CA . THR A 1 100 ? -12.198 8.154 -1.490 1.00 96.19 100 THR A CA 1
ATOM 818 C C . THR A 1 100 ? -12.222 6.931 -0.575 1.00 96.19 100 THR A C 1
ATOM 820 O O . THR A 1 100 ? -12.507 5.823 -1.032 1.00 96.19 100 THR A O 1
ATOM 823 N N . GLU A 1 101 ? -11.873 7.116 0.694 1.00 93.75 101 GLU A N 1
ATOM 824 C CA . GLU A 1 101 ? -11.929 6.042 1.688 1.00 93.75 101 GLU A CA 1
ATOM 825 C C . GLU A 1 101 ? -13.380 5.633 1.974 1.00 93.75 101 GLU A C 1
ATOM 827 O O . GLU A 1 101 ? -14.317 6.403 1.736 1.00 93.75 101 GLU A O 1
ATOM 832 N N . ASP A 1 102 ? -13.573 4.437 2.533 1.00 87.69 102 ASP A N 1
ATOM 833 C CA . ASP A 1 102 ? -14.899 3.976 2.941 1.00 87.69 102 ASP A CA 1
ATOM 834 C C . ASP A 1 102 ? -15.566 4.993 3.876 1.00 87.69 102 ASP A C 1
ATOM 836 O O . ASP A 1 102 ? -14.974 5.461 4.851 1.00 87.69 102 ASP A O 1
ATOM 840 N N . MET A 1 103 ? -16.821 5.333 3.571 1.00 91.50 103 MET A N 1
A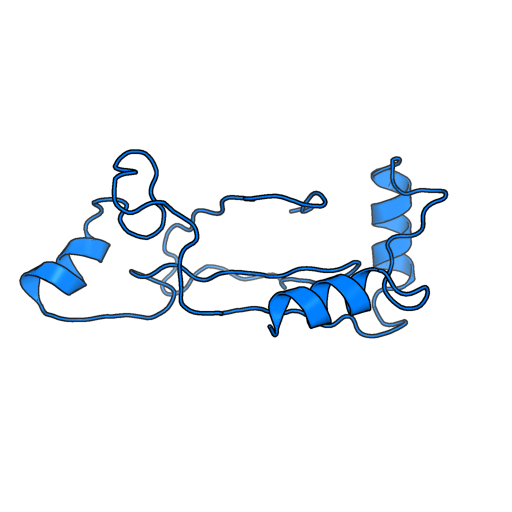TOM 841 C CA . MET A 1 103 ? -17.605 6.338 4.301 1.00 91.50 103 MET A CA 1
ATOM 842 C C . MET A 1 103 ? -16.955 7.737 4.345 1.00 91.50 103 MET A C 1
ATOM 844 O O . MET A 1 103 ? -17.245 8.509 5.259 1.00 91.50 103 MET A O 1
ATOM 848 N N . ASP A 1 104 ? -16.087 8.058 3.378 1.00 93.69 104 ASP A N 1
ATOM 849 C CA . ASP A 1 104 ? -15.313 9.306 3.302 1.00 93.69 104 ASP A CA 1
ATOM 850 C C . ASP A 1 104 ? -14.492 9.590 4.575 1.00 93.69 104 ASP A C 1
ATOM 852 O O . ASP A 1 104 ? -14.283 10.739 4.979 1.00 93.69 104 ASP A O 1
ATOM 856 N N . LEU A 1 105 ? -14.036 8.523 5.237 1.00 92.94 105 LEU A N 1
ATOM 857 C CA . LEU A 1 105 ? -13.212 8.611 6.435 1.00 92.94 105 LEU A CA 1
ATOM 858 C C . LEU A 1 105 ? -11.798 9.124 6.129 1.00 92.94 105 LEU A C 1
ATOM 860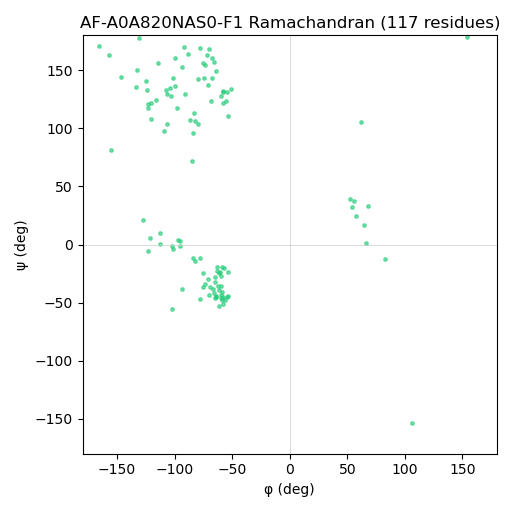 O O . LEU A 1 105 ? -11.340 9.208 4.992 1.00 92.94 105 LEU A O 1
ATOM 864 N N . TYR A 1 106 ? -11.075 9.458 7.196 1.00 94.25 106 TYR A N 1
ATOM 865 C CA . TYR A 1 106 ? -9.642 9.707 7.108 1.00 94.25 106 TYR A CA 1
ATOM 866 C C . TYR A 1 106 ? -8.880 8.392 6.940 1.00 94.25 106 TYR A C 1
ATOM 868 O O . TYR A 1 106 ? -9.184 7.412 7.618 1.00 94.25 106 TYR A O 1
ATOM 876 N N . SER A 1 107 ? -7.815 8.418 6.140 1.00 94.56 107 SER A N 1
ATOM 877 C CA . SER A 1 107 ? -6.808 7.359 6.103 1.00 94.56 107 SER A CA 1
ATOM 878 C C . SER A 1 107 ? -5.447 7.849 6.584 1.00 94.56 107 SER A C 1
ATOM 880 O O . SER A 1 107 ? -5.118 9.038 6.565 1.00 94.56 107 SER A O 1
ATOM 882 N N . ILE A 1 108 ? -4.635 6.901 7.046 1.00 95.50 108 ILE A N 1
ATOM 883 C CA . ILE A 1 108 ? -3.230 7.116 7.378 1.00 95.50 108 ILE A CA 1
ATOM 884 C C . ILE A 1 108 ? -2.403 5.988 6.769 1.00 95.50 108 ILE A C 1
ATOM 886 O O . ILE A 1 108 ? -2.755 4.814 6.857 1.00 95.50 108 ILE A O 1
ATOM 890 N N . ASN A 1 109 ? -1.280 6.343 6.148 1.00 96.56 109 ASN A N 1
ATOM 891 C CA . ASN A 1 109 ? -0.368 5.388 5.534 1.00 96.56 109 ASN A CA 1
ATOM 892 C C . ASN A 1 109 ? 1.038 5.548 6.115 1.00 96.56 109 ASN A C 1
ATOM 894 O O . ASN A 1 109 ? 1.558 6.661 6.194 1.00 96.56 109 ASN A O 1
ATOM 898 N N . TYR A 1 110 ? 1.670 4.431 6.481 1.00 96.75 110 TYR A N 1
ATOM 899 C CA . TYR A 1 110 ? 3.062 4.409 6.920 1.00 96.75 110 TYR A CA 1
ATOM 900 C C . TYR A 1 110 ? 3.890 3.463 6.045 1.00 96.75 110 TYR A C 1
ATOM 902 O O . TYR A 1 110 ? 3.622 2.263 5.960 1.00 96.75 110 TYR A O 1
ATOM 910 N N . LEU A 1 111 ? 4.922 4.004 5.390 1.00 97.50 111 LEU A N 1
ATOM 911 C CA . LEU A 1 111 ? 5.858 3.220 4.588 1.00 97.50 111 LEU A CA 1
ATOM 912 C C . LEU A 1 111 ? 6.947 2.633 5.493 1.00 97.50 111 LEU A C 1
ATOM 914 O O . LEU A 1 111 ? 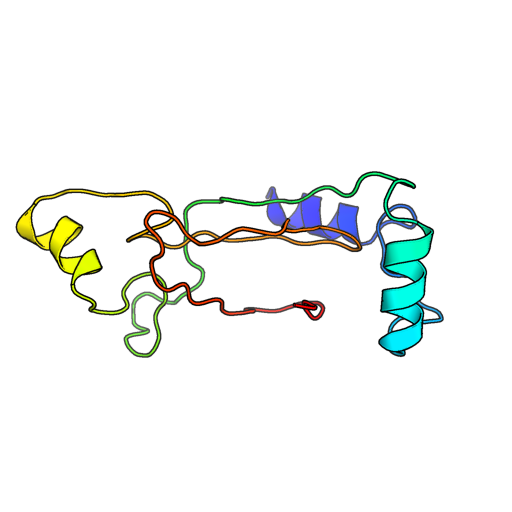7.947 3.290 5.771 1.00 97.50 111 LEU A O 1
ATOM 918 N N . HIS A 1 112 ? 6.765 1.383 5.924 1.00 96.31 112 HIS A N 1
ATOM 919 C CA . HIS A 1 112 ? 7.715 0.706 6.815 1.00 96.31 112 HIS A CA 1
ATOM 920 C C . H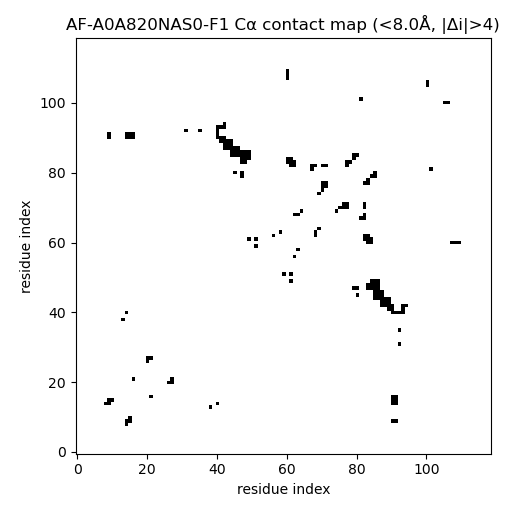IS A 1 112 ? 9.129 0.582 6.223 1.00 96.31 112 HIS A C 1
ATOM 922 O O . HIS A 1 112 ? 10.110 0.820 6.922 1.00 96.31 112 HIS A O 1
ATOM 928 N N . PHE A 1 113 ? 9.251 0.173 4.954 1.00 96.50 113 PHE A N 1
ATOM 929 C CA . PHE A 1 113 ? 10.528 0.058 4.241 1.00 96.50 113 PHE A CA 1
ATOM 930 C C . PHE A 1 113 ? 10.312 -0.100 2.728 1.00 96.50 113 PHE A C 1
ATOM 932 O O . PHE A 1 113 ? 9.203 -0.367 2.267 1.00 96.50 113 PHE A O 1
ATOM 939 N N . GLY A 1 114 ? 11.401 -0.021 1.958 1.00 96.06 114 GLY A N 1
ATOM 940 C CA . GLY A 1 114 ? 11.419 -0.341 0.529 1.00 96.06 114 GLY A CA 1
ATOM 941 C C . GLY A 1 114 ? 11.500 0.887 -0.376 1.00 96.06 114 GLY A C 1
ATOM 942 O O . GLY A 1 114 ? 12.076 1.909 -0.012 1.00 96.06 114 GLY A O 1
ATOM 943 N N . ALA A 1 115 ? 10.983 0.743 -1.597 1.00 96.62 115 ALA A N 1
ATOM 944 C CA . ALA A 1 115 ? 10.950 1.803 -2.602 1.00 96.62 115 ALA A CA 1
ATOM 945 C C . ALA A 1 115 ? 9.855 2.847 -2.286 1.00 96.62 115 ALA A C 1
ATOM 947 O O . ALA A 1 115 ? 8.882 2.515 -1.607 1.00 96.62 115 ALA A O 1
ATOM 948 N N . PRO A 1 116 ? 9.985 4.093 -2.781 1.00 96.56 116 PRO A N 1
ATOM 949 C CA . PRO A 1 116 ? 8.997 5.140 -2.538 1.00 96.56 116 PRO A CA 1
ATOM 950 C C . PRO A 1 116 ? 7.641 4.834 -3.190 1.00 96.56 116 PRO A C 1
ATOM 952 O O . PRO A 1 116 ? 7.553 4.105 -4.181 1.00 96.56 116 PRO A O 1
ATOM 955 N N . LYS A 1 117 ? 6.591 5.458 -2.648 1.00 97.62 117 LYS A N 1
ATOM 956 C CA . LYS A 1 117 ? 5.241 5.507 -3.219 1.00 97.62 117 LYS A CA 1
ATOM 957 C C . LYS A 1 117 ? 5.000 6.911 -3.771 1.00 97.62 117 LYS A C 1
ATOM 959 O O . LYS A 1 117 ? 5.222 7.884 -3.055 1.00 97.62 117 LYS A O 1
ATOM 964 N N . GLN A 1 118 ? 4.547 6.994 -5.018 1.00 96.00 118 GLN A N 1
ATOM 965 C CA . GLN A 1 118 ? 4.034 8.233 -5.592 1.00 96.00 118 GLN A CA 1
ATOM 966 C C . GLN A 1 118 ? 2.525 8.288 -5.342 1.00 96.00 118 GLN A C 1
ATOM 968 O O . GLN A 1 118 ? 1.836 7.299 -5.602 1.00 96.00 118 GLN A O 1
ATOM 973 N N . TRP A 1 119 ? 2.066 9.416 -4.808 1.00 96.12 119 TRP A N 1
ATOM 974 C CA . TRP A 1 119 ? 0.655 9.775 -4.688 1.00 96.12 119 TRP A CA 1
ATOM 975 C C . TRP A 1 119 ? 0.288 10.745 -5.805 1.00 96.12 119 TRP A C 1
ATOM 977 O O . TRP A 1 119 ? 1.188 11.533 -6.196 1.00 96.12 119 TRP A O 1
#